Protein AF-A0A5K1JV76-F1 (afdb_monomer)

Radius of gyration: 17.34 Å; Cα contacts (8 Å, |Δi|>4): 35; chains: 1; bounding box: 33×32×36 Å

Organism: NCBI:txid34458

Secondary structure (DSSP, 8-state):
--HHHHHHHHHHHHHSPPPPTT-SSPTTSTTGGG-PPPP-PPPTT----S-HHHHHHHH-

InterPro domains:
  IPR000028 Chloroperoxidase [PF01328] (38-60)
  IPR036851 Chloroperoxidase-like superfamily [G3DSA:1.10.489.10] (29-60)
  IPR036851 Chloroperoxidase-like superfamily [SSF47571] (27-60)

Structure (mmCIF, N/CA/C/O backbone):
data_AF-A0A5K1JV76-F1
#
_entry.id   AF-A0A5K1JV76-F1
#
loop_
_atom_site.group_PDB
_atom_site.id
_atom_site.type_symbol
_atom_site.label_atom_id
_atom_site.label_alt_id
_atom_site.label_comp_id
_atom_site.label_asym_id
_atom_site.label_entity_id
_atom_site.label_seq_id
_atom_site.pdbx_PDB_ins_code
_atom_site.Cartn_x
_atom_site.Cartn_y
_atom_site.Cartn_z
_atom_site.occupancy
_atom_site.B_iso_or_equiv
_atom_site.auth_seq_id
_atom_site.auth_comp_id
_atom_site.auth_asym_id
_atom_site.auth_atom_id
_atom_site.pdbx_PDB_model_num
ATOM 1 N N . MET A 1 1 ? -5.162 23.665 14.458 1.00 69.38 1 MET A N 1
ATOM 2 C CA . MET A 1 1 ? -6.363 22.836 14.723 1.00 69.38 1 MET A CA 1
ATOM 3 C C . MET A 1 1 ? -7.029 23.289 16.020 1.00 69.38 1 MET A C 1
ATOM 5 O O . MET A 1 1 ? -6.346 23.349 17.041 1.00 69.38 1 MET A O 1
ATOM 9 N N . SER A 1 2 ? -8.316 23.650 15.989 1.00 91.31 2 SER A N 1
ATOM 10 C CA . SER A 1 2 ? -9.021 24.172 17.172 1.00 91.31 2 SER A CA 1
ATOM 11 C C . SER A 1 2 ? -9.291 23.073 18.223 1.00 91.31 2 SER A C 1
ATOM 13 O O . SER A 1 2 ? -9.379 21.897 17.856 1.00 91.31 2 SER A O 1
ATOM 15 N N . PRO A 1 3 ? -9.470 23.417 19.515 1.00 89.38 3 PRO A N 1
ATOM 16 C CA . PRO A 1 3 ? -9.850 22.452 20.554 1.00 89.38 3 PRO A CA 1
ATOM 17 C C . PRO A 1 3 ? -11.171 21.728 20.257 1.00 89.38 3 PRO A C 1
ATOM 19 O O . PRO A 1 3 ? -11.283 20.532 20.509 1.00 89.38 3 PRO A O 1
ATOM 22 N N . LYS A 1 4 ? -12.139 22.429 19.652 1.00 90.38 4 LYS A N 1
ATOM 23 C CA . LYS A 1 4 ? -13.443 21.869 19.262 1.00 90.38 4 LYS A CA 1
ATOM 24 C C . LYS A 1 4 ? -13.288 20.765 18.215 1.00 90.38 4 LYS A C 1
ATOM 26 O O . LYS A 1 4 ? -13.889 19.707 18.340 1.00 90.38 4 LYS A O 1
ATOM 31 N N . THR A 1 5 ? -12.417 20.984 17.229 1.00 93.44 5 THR A N 1
ATOM 32 C CA . THR A 1 5 ? -12.119 20.000 16.178 1.00 93.44 5 THR A CA 1
ATOM 33 C C . THR A 1 5 ? -11.545 18.707 16.761 1.00 93.44 5 THR A C 1
ATOM 35 O O . THR A 1 5 ? -11.922 17.626 16.327 1.00 93.44 5 THR A O 1
ATOM 38 N N . ARG A 1 6 ? -10.676 18.796 17.779 1.00 94.56 6 ARG A N 1
ATOM 39 C CA . ARG A 1 6 ? -10.110 17.607 18.438 1.00 94.56 6 ARG A CA 1
ATOM 40 C C . ARG A 1 6 ? -11.171 16.786 19.163 1.00 94.56 6 ARG A C 1
ATOM 42 O O . ARG A 1 6 ? -11.188 15.572 19.012 1.00 94.56 6 ARG A O 1
ATOM 49 N N . LEU A 1 7 ? -12.055 17.445 19.914 1.00 96.00 7 LEU A N 1
ATOM 50 C CA . LEU A 1 7 ? -13.111 16.758 20.658 1.00 96.00 7 LEU A CA 1
ATOM 51 C C . LEU A 1 7 ? -14.054 15.994 19.718 1.00 96.00 7 LEU A C 1
ATOM 53 O O . LEU A 1 7 ? -14.385 14.845 19.989 1.00 96.00 7 LEU A O 1
ATOM 57 N N . ILE A 1 8 ? -14.420 16.603 18.587 1.00 96.62 8 ILE A N 1
ATOM 58 C CA . ILE A 1 8 ? -15.248 15.957 17.559 1.00 96.62 8 ILE A CA 1
ATOM 59 C C . ILE A 1 8 ? -14.563 14.691 17.029 1.00 96.62 8 ILE A C 1
ATOM 61 O O . ILE A 1 8 ? -15.189 13.637 16.989 1.00 96.62 8 ILE A O 1
ATOM 65 N N . LEU A 1 9 ? -13.276 14.767 16.674 1.00 95.31 9 LEU A N 1
ATOM 66 C CA . LEU A 1 9 ? -12.529 13.609 16.167 1.00 95.31 9 LEU A CA 1
ATOM 67 C C . LEU A 1 9 ? -12.419 12.477 17.198 1.00 95.31 9 LEU A C 1
ATOM 69 O O . LEU A 1 9 ? -12.522 11.314 16.825 1.00 95.31 9 LEU A O 1
ATOM 73 N N . VAL A 1 10 ? -12.253 12.801 18.485 1.00 96.00 10 VAL A N 1
ATOM 74 C CA . VAL A 1 10 ? -12.228 11.795 19.561 1.00 96.00 10 VAL A CA 1
ATOM 75 C C . VAL A 1 10 ? -13.562 11.062 19.655 1.00 96.00 10 VAL A C 1
ATOM 77 O O . VAL A 1 10 ? -13.577 9.836 19.691 1.00 96.00 10 VAL A O 1
ATOM 80 N N . VAL A 1 11 ? -14.678 11.797 19.660 1.00 97.00 11 VAL A N 1
ATOM 81 C CA . VAL A 1 11 ? -16.015 11.188 19.711 1.00 97.00 11 VAL A CA 1
ATOM 82 C C . VAL A 1 11 ? -16.258 10.318 18.479 1.00 97.00 11 VAL A C 1
ATOM 84 O O . VAL A 1 11 ? -16.732 9.197 18.623 1.00 97.00 11 VAL A O 1
ATOM 87 N N . LEU A 1 12 ? -15.886 10.791 17.285 1.00 96.06 12 LEU A N 1
ATOM 88 C CA . LEU A 1 12 ? -16.020 10.020 16.048 1.00 96.06 12 LEU A CA 1
ATOM 89 C C . LEU A 1 12 ? -15.193 8.727 16.080 1.00 96.06 12 LEU A C 1
ATOM 91 O O . LEU A 1 12 ? -15.732 7.668 15.780 1.00 96.06 12 LEU A O 1
ATOM 95 N N . ASN A 1 13 ? -13.930 8.781 16.506 1.00 94.69 13 ASN A N 1
ATOM 96 C CA . ASN A 1 13 ? -13.083 7.586 16.614 1.00 94.69 13 ASN A CA 1
ATOM 97 C C . ASN A 1 13 ? -13.595 6.566 17.645 1.00 94.69 13 ASN A C 1
ATOM 99 O O . ASN A 1 13 ? -13.285 5.390 17.522 1.00 94.69 13 ASN A O 1
ATOM 103 N N . LEU A 1 14 ? -14.354 6.994 18.660 1.00 95.81 14 LEU A N 1
ATOM 104 C CA . LEU A 1 14 ? -14.943 6.083 19.649 1.00 95.81 14 LEU A CA 1
ATOM 105 C C . LEU A 1 14 ? -16.176 5.337 19.125 1.00 95.81 14 LEU A C 1
ATOM 107 O O . LEU A 1 14 ? -16.456 4.238 19.595 1.00 95.81 14 LEU A O 1
ATOM 111 N N . ILE A 1 15 ? -16.938 5.941 18.207 1.00 96.88 15 ILE A N 1
ATOM 112 C CA . ILE A 1 15 ? -18.220 5.387 17.737 1.00 96.88 15 ILE A CA 1
ATOM 113 C C . ILE A 1 15 ? -18.135 4.732 16.358 1.00 96.88 15 ILE A C 1
ATOM 115 O O . ILE A 1 15 ? -18.977 3.895 16.037 1.00 96.88 15 ILE A O 1
ATOM 119 N N . ILE A 1 16 ? -17.177 5.135 15.519 1.00 93.25 16 ILE A N 1
ATOM 120 C CA . ILE A 1 16 ? -17.033 4.587 14.171 1.00 93.25 16 ILE A CA 1
ATOM 121 C C . ILE A 1 16 ? -16.410 3.190 14.287 1.00 93.25 16 ILE A C 1
ATOM 123 O O . ILE A 1 16 ? -15.322 3.065 14.844 1.00 93.25 16 ILE A O 1
ATOM 127 N N . PRO A 1 17 ? -17.075 2.140 13.772 1.00 89.94 17 PRO A N 1
ATOM 128 C CA . PRO A 1 17 ? -16.519 0.796 13.793 1.00 89.94 17 PRO A CA 1
ATOM 129 C C . PRO A 1 17 ? -15.287 0.702 12.891 1.00 89.94 17 PRO A C 1
ATOM 131 O O . PRO A 1 17 ? -15.235 1.321 11.825 1.00 89.94 17 PRO A O 1
ATOM 134 N N . ASP A 1 18 ? -14.330 -0.135 13.289 1.00 87.12 18 ASP A N 1
ATOM 135 C CA . ASP A 1 18 ? -13.163 -0.430 12.466 1.00 87.12 18 ASP A CA 1
ATOM 136 C C . ASP A 1 18 ? -13.574 -1.061 11.129 1.00 87.12 18 ASP A C 1
ATOM 138 O O . ASP A 1 18 ? -14.493 -1.886 11.039 1.00 87.12 18 ASP A O 1
ATOM 142 N N . PHE A 1 19 ? -12.853 -0.703 10.066 1.00 82.56 19 PHE A N 1
ATOM 143 C CA . PHE A 1 19 ? -13.010 -1.378 8.786 1.00 82.56 19 PHE A CA 1
ATOM 144 C C . PHE A 1 19 ? -12.573 -2.837 8.918 1.00 82.56 19 PHE A C 1
ATOM 146 O O . PHE A 1 19 ? -11.452 -3.136 9.325 1.00 82.56 19 PHE A O 1
ATOM 153 N N . GLY A 1 20 ? -13.447 -3.756 8.504 1.00 82.88 20 GLY A N 1
ATOM 154 C CA . GLY A 1 20 ? -13.070 -5.159 8.366 1.00 82.88 20 GLY A CA 1
ATOM 155 C C . GLY A 1 20 ? -11.902 -5.329 7.389 1.00 82.88 20 GLY A C 1
ATOM 156 O O . GLY A 1 20 ? -11.759 -4.563 6.429 1.00 82.88 20 GLY A O 1
ATOM 157 N N . SER A 1 21 ? -11.077 -6.353 7.609 1.00 82.19 21 SER A N 1
ATOM 158 C CA . SER A 1 21 ? -9.955 -6.680 6.724 1.00 82.19 21 SER A CA 1
ATOM 159 C C . SER A 1 21 ? -10.406 -6.752 5.259 1.00 82.19 21 SER A C 1
ATOM 161 O O . SER A 1 21 ? -11.448 -7.325 4.944 1.00 82.19 21 SER A O 1
ATOM 163 N N . GLY A 1 22 ? -9.641 -6.125 4.362 1.00 82.81 22 GLY A N 1
ATOM 164 C CA . GLY A 1 22 ? -9.943 -6.078 2.926 1.00 82.81 22 GLY A CA 1
ATOM 165 C C . GLY A 1 22 ? -11.016 -5.066 2.499 1.00 82.81 22 GLY A C 1
ATOM 166 O O . GLY A 1 22 ? -11.208 -4.889 1.299 1.00 82.81 22 GLY A O 1
ATOM 167 N N . LYS A 1 23 ? -11.676 -4.365 3.435 1.00 87.50 23 LYS A N 1
ATOM 168 C CA . LYS A 1 23 ? -12.727 -3.364 3.140 1.00 87.50 23 LYS A CA 1
ATOM 169 C C . LYS A 1 23 ? -12.253 -1.909 3.199 1.00 87.50 23 LYS A C 1
ATOM 171 O O . LYS A 1 23 ? -13.065 -1.003 3.054 1.00 87.50 23 LYS A O 1
ATOM 176 N N . VAL A 1 24 ? -10.957 -1.687 3.424 1.00 89.50 24 VAL A N 1
ATOM 177 C CA . VAL A 1 24 ? -10.352 -0.343 3.473 1.00 89.50 24 VAL A CA 1
ATOM 178 C C . VAL A 1 24 ? -10.395 0.333 2.098 1.00 89.50 24 VAL A C 1
ATOM 180 O O . VAL A 1 24 ? -10.626 1.532 1.999 1.00 89.50 24 VAL A O 1
ATOM 183 N N . ILE A 1 25 ? -10.186 -0.443 1.034 1.00 90.44 25 ILE A N 1
ATOM 184 C CA . ILE A 1 25 ? -10.202 0.021 -0.355 1.00 90.44 25 ILE A CA 1
ATOM 185 C C . ILE A 1 25 ? -11.567 -0.325 -0.960 1.00 90.44 25 ILE A C 1
ATOM 187 O O . ILE A 1 25 ? -12.048 -1.443 -0.776 1.00 90.44 25 ILE A O 1
ATOM 191 N N . SER A 1 26 ? -12.199 0.612 -1.669 1.00 90.88 26 SER A N 1
ATOM 192 C CA . SER A 1 26 ? -13.510 0.399 -2.303 1.00 90.88 26 SER A CA 1
ATOM 193 C C . SER A 1 26 ? -13.476 -0.695 -3.374 1.00 90.88 26 SER A C 1
ATOM 195 O O . SER A 1 26 ? -12.463 -0.896 -4.043 1.00 90.88 26 SER A O 1
ATOM 197 N N . ASN A 1 27 ? -14.614 -1.361 -3.583 1.00 92.12 27 ASN A N 1
ATOM 198 C CA . ASN A 1 27 ? -14.774 -2.358 -4.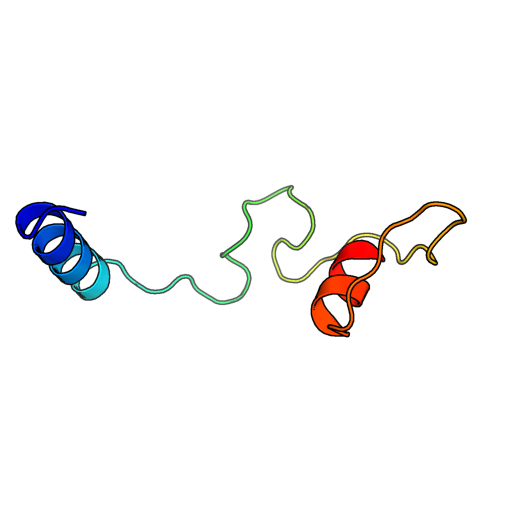643 1.00 92.12 27 ASN A CA 1
ATOM 199 C C . ASN A 1 27 ? -14.372 -1.784 -6.013 1.00 92.12 27 ASN A C 1
ATOM 201 O O . ASN A 1 27 ? -14.788 -0.683 -6.371 1.00 92.12 27 ASN A O 1
ATOM 205 N N . GLY A 1 28 ? -13.600 -2.552 -6.783 1.00 90.94 28 GLY A N 1
ATOM 206 C CA . GLY A 1 28 ? -13.152 -2.171 -8.127 1.00 90.94 28 GLY A CA 1
ATOM 207 C C . GLY A 1 28 ? -11.889 -1.306 -8.170 1.00 90.94 28 GLY A C 1
ATOM 208 O O . GLY A 1 28 ? -11.398 -1.034 -9.263 1.00 90.94 28 GLY A O 1
ATOM 209 N N . LEU A 1 29 ? -11.339 -0.903 -7.019 1.00 93.38 29 LEU A N 1
ATOM 210 C CA . LEU A 1 29 ? -10.053 -0.207 -6.949 1.00 93.38 29 LEU A CA 1
ATOM 211 C C . LEU A 1 29 ? -8.892 -1.184 -6.664 1.00 93.38 29 LEU A C 1
ATOM 213 O O . LEU A 1 29 ? -9.090 -2.167 -5.940 1.00 93.38 29 LEU A O 1
ATOM 217 N N . PRO A 1 30 ? -7.678 -0.910 -7.186 1.00 91.25 30 PRO A N 1
ATOM 218 C CA . PRO A 1 30 ? -6.471 -1.677 -6.877 1.00 91.25 30 PRO A CA 1
ATOM 219 C C . PRO A 1 30 ? -6.235 -1.825 -5.372 1.00 91.25 30 PRO A C 1
ATOM 221 O O . PRO A 1 30 ? -6.287 -0.842 -4.636 1.00 91.25 30 PRO A O 1
ATOM 224 N N . GLY A 1 31 ? -5.976 -3.051 -4.919 1.00 90.94 31 GLY A N 1
ATOM 225 C CA . GLY A 1 31 ? -5.760 -3.387 -3.511 1.00 90.94 31 GLY A CA 1
ATOM 226 C C . GLY A 1 31 ? -7.032 -3.771 -2.743 1.00 90.94 31 GLY A C 1
ATOM 227 O O . GLY A 1 31 ? -6.927 -4.223 -1.598 1.00 90.94 31 GLY A O 1
ATOM 228 N N . HIS A 1 32 ? -8.232 -3.662 -3.337 1.00 94.12 32 HIS A N 1
ATOM 229 C CA . HIS A 1 32 ? -9.459 -4.175 -2.713 1.00 94.12 32 HIS A CA 1
ATOM 230 C C . HIS A 1 32 ? -9.325 -5.670 -2.387 1.00 94.12 32 HIS A C 1
ATOM 232 O O . HIS A 1 32 ? -8.870 -6.458 -3.215 1.00 94.12 32 HIS A O 1
ATOM 238 N N . GLY A 1 33 ? -9.691 -6.071 -1.165 1.00 91.50 33 GLY A N 1
ATOM 239 C CA . GLY A 1 33 ? -9.532 -7.458 -0.718 1.00 91.50 33 GLY A CA 1
ATOM 240 C C . GLY A 1 33 ? -8.077 -7.949 -0.659 1.00 91.50 33 GLY A C 1
ATOM 241 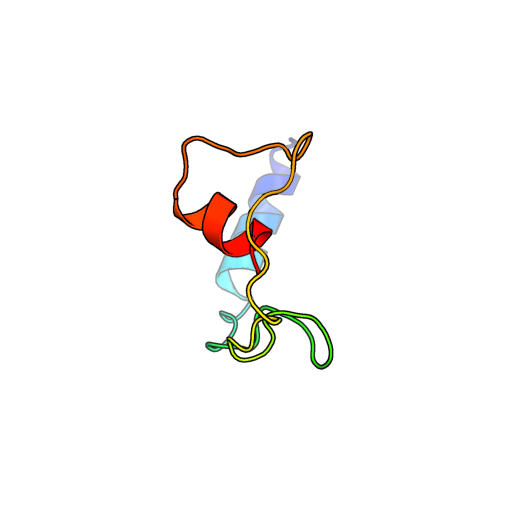O O . GLY A 1 33 ? -7.857 -9.151 -0.558 1.00 91.50 33 GLY A O 1
ATOM 242 N N . GLY A 1 34 ? -7.086 -7.051 -0.733 1.00 89.81 34 GLY A N 1
ATOM 243 C CA . GLY A 1 34 ? -5.667 -7.411 -0.831 1.00 89.81 34 GLY A CA 1
ATOM 244 C C . GLY A 1 34 ? -5.224 -7.835 -2.235 1.00 89.81 34 GLY A C 1
ATOM 245 O O . GLY A 1 34 ? -4.122 -8.361 -2.386 1.00 89.81 34 GLY A O 1
ATOM 246 N N . LEU A 1 35 ? -6.060 -7.618 -3.256 1.00 91.62 35 LEU A N 1
ATOM 247 C CA . LEU A 1 35 ? -5.750 -7.935 -4.647 1.00 91.62 35 LEU A CA 1
ATOM 248 C C . LEU A 1 35 ? -5.075 -6.741 -5.315 1.00 91.62 35 LEU A C 1
ATOM 250 O O . LEU A 1 35 ? -5.722 -5.761 -5.689 1.00 91.62 35 LEU A O 1
ATOM 254 N N . TRP A 1 36 ? -3.759 -6.831 -5.449 1.00 92.81 36 TRP A N 1
ATOM 255 C CA . TRP A 1 36 ? -2.943 -5.804 -6.080 1.0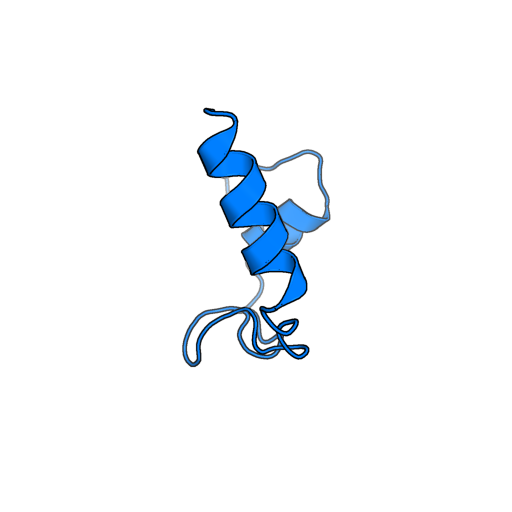0 92.81 36 TRP A CA 1
ATOM 256 C C . TRP A 1 36 ? -2.731 -6.087 -7.571 1.00 92.81 36 TRP A C 1
ATOM 258 O O . TRP A 1 36 ? -2.778 -7.254 -7.977 1.00 92.81 36 TRP A O 1
ATOM 268 N N . PRO A 1 37 ? -2.497 -5.053 -8.397 1.00 93.81 37 PRO A N 1
ATOM 269 C CA . PRO A 1 37 ? -2.158 -5.252 -9.79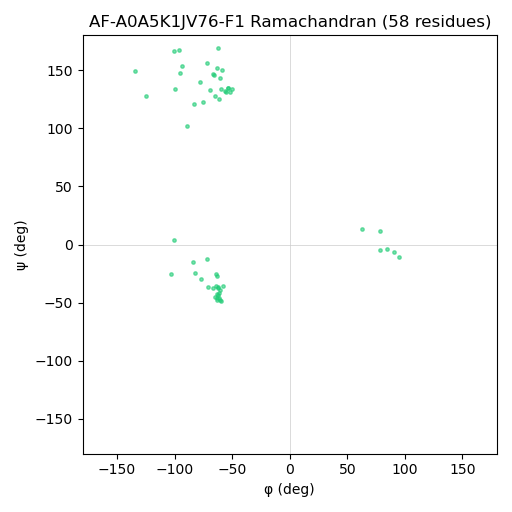6 1.00 93.81 37 PRO A CA 1
ATOM 270 C C . PRO A 1 37 ? -0.846 -6.027 -9.974 1.00 93.81 37 PRO A C 1
ATOM 272 O O . PRO A 1 37 ? -0.093 -6.312 -9.031 1.00 93.81 37 PRO A O 1
ATOM 275 N N . GLN A 1 38 ? -0.610 -6.430 -11.221 1.00 96.88 38 GLN A N 1
ATOM 276 C CA . GLN A 1 38 ? 0.584 -7.171 -11.591 1.00 96.88 38 GLN A CA 1
ATOM 277 C C . GLN A 1 38 ? 1.833 -6.351 -11.265 1.00 96.88 38 GLN A C 1
ATOM 279 O O . GLN A 1 38 ? 1.925 -5.184 -11.624 1.00 96.88 38 GLN A O 1
ATOM 284 N N . TYR A 1 39 ? 2.809 -7.006 -10.640 1.00 96.88 39 TYR A N 1
ATOM 285 C CA . TYR A 1 39 ? 4.103 -6.406 -10.357 1.00 96.88 39 TYR A CA 1
ATOM 286 C C . TYR A 1 39 ? 4.770 -5.866 -11.631 1.00 96.88 39 TYR A C 1
ATOM 288 O O . TYR A 1 39 ? 4.932 -6.594 -12.617 1.00 96.88 39 TYR A O 1
ATOM 296 N N . VAL A 1 40 ? 5.242 -4.625 -11.556 1.00 97.81 40 VAL A N 1
ATOM 297 C CA . VAL A 1 40 ? 6.095 -3.969 -12.543 1.00 97.81 40 VAL A CA 1
ATOM 298 C C . VAL A 1 40 ? 7.357 -3.470 -11.840 1.00 97.81 40 VAL A C 1
ATOM 300 O O . VAL A 1 40 ? 7.303 -2.775 -10.825 1.00 97.81 40 VAL A O 1
ATOM 303 N N . ALA A 1 41 ? 8.522 -3.835 -12.375 1.00 97.50 41 ALA A N 1
ATOM 304 C CA . ALA A 1 41 ? 9.795 -3.380 -11.828 1.00 97.50 41 ALA A CA 1
ATOM 305 C C . ALA A 1 41 ? 9.953 -1.853 -11.995 1.00 97.50 41 ALA A C 1
ATOM 307 O O . ALA A 1 41 ? 9.517 -1.321 -13.022 1.00 97.50 41 ALA A O 1
ATOM 308 N N . PRO A 1 42 ? 10.610 -1.153 -11.046 1.00 97.50 42 PRO A N 1
ATOM 309 C CA . PRO A 1 42 ? 10.904 0.273 -11.180 1.00 97.50 42 PRO A CA 1
ATOM 310 C C . PRO A 1 42 ? 11.631 0.591 -12.488 1.00 97.50 42 PRO A C 1
ATOM 312 O O . PRO A 1 42 ? 12.594 -0.092 -12.844 1.00 97.50 42 PRO A O 1
ATOM 315 N N . GLN A 1 43 ? 11.187 1.636 -13.180 1.00 97.75 43 GLN A N 1
ATOM 316 C CA . GLN A 1 43 ? 11.784 2.117 -14.424 1.00 97.75 43 GLN A CA 1
ATOM 317 C C .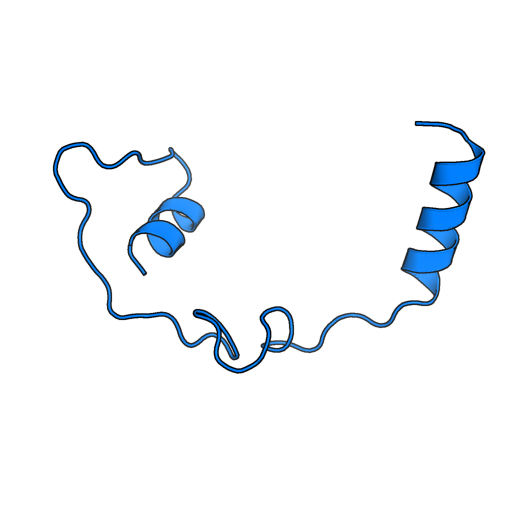 GLN A 1 43 ? 12.684 3.334 -14.182 1.00 97.75 43 GLN A C 1
ATOM 319 O O . GLN A 1 43 ? 12.677 3.957 -13.118 1.00 97.75 43 GLN A O 1
ATOM 324 N N . ALA A 1 44 ? 13.491 3.688 -15.184 1.00 97.56 44 ALA A N 1
ATOM 325 C CA . ALA A 1 44 ? 14.331 4.878 -15.112 1.00 97.56 44 ALA A CA 1
ATOM 326 C C . ALA A 1 44 ? 13.468 6.145 -14.958 1.00 97.56 44 ALA A C 1
ATOM 328 O O . ALA A 1 44 ? 12.588 6.405 -15.773 1.00 97.56 44 ALA A O 1
ATOM 329 N N . GLY A 1 45 ? 13.750 6.938 -13.921 1.00 96.44 45 GLY A N 1
ATOM 330 C CA . GLY A 1 45 ? 12.990 8.148 -13.585 1.00 96.44 45 GLY A CA 1
ATOM 331 C C . GLY A 1 45 ? 11.894 7.934 -12.539 1.00 96.44 45 GLY A C 1
ATOM 332 O O . GLY A 1 45 ? 11.385 8.914 -11.994 1.00 96.44 45 GLY A O 1
ATOM 333 N N . ASP A 1 46 ? 11.581 6.687 -12.191 1.00 97.25 46 ASP A N 1
ATOM 334 C CA . ASP A 1 46 ? 10.651 6.407 -11.110 1.00 97.25 46 ASP A CA 1
ATOM 335 C C . ASP A 1 46 ? 11.242 6.786 -9.744 1.00 97.25 46 ASP A C 1
ATOM 337 O O . ASP A 1 46 ? 12.354 6.391 -9.383 1.00 97.25 46 ASP A O 1
ATOM 341 N N . SER A 1 47 ? 10.460 7.494 -8.928 1.00 97.31 47 SER A N 1
ATOM 342 C CA . SER A 1 47 ? 10.843 7.787 -7.546 1.00 97.31 47 SER A CA 1
ATOM 343 C C . SER A 1 47 ? 10.627 6.571 -6.644 1.00 97.31 47 SER A C 1
ATOM 345 O O . SER A 1 47 ? 9.616 5.867 -6.750 1.00 97.31 47 SER A O 1
ATOM 347 N N 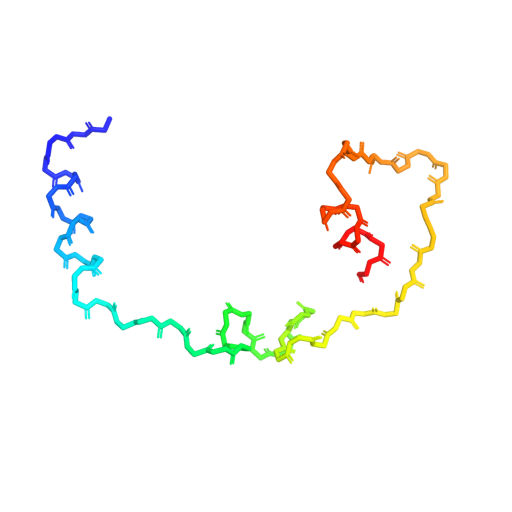. ARG A 1 48 ? 11.565 6.327 -5.726 1.00 97.50 48 ARG A N 1
ATOM 348 C CA . ARG A 1 48 ? 11.452 5.294 -4.690 1.00 97.50 48 ARG A CA 1
ATOM 349 C C . ARG A 1 48 ? 11.869 5.845 -3.336 1.00 97.50 48 ARG A C 1
ATOM 351 O O . ARG A 1 48 ? 12.702 6.741 -3.224 1.00 97.50 48 ARG A O 1
ATOM 358 N N . SER A 1 49 ? 11.242 5.301 -2.303 1.00 96.19 49 SER A N 1
ATOM 359 C CA . SER A 1 49 ? 11.472 5.679 -0.912 1.00 96.19 49 SER A CA 1
ATOM 360 C C . SER A 1 49 ? 12.481 4.726 -0.252 1.00 96.19 49 SER A C 1
ATOM 362 O O . SER A 1 49 ? 12.740 3.646 -0.784 1.00 96.19 49 SER A O 1
ATOM 364 N N . PRO A 1 50 ? 13.018 5.045 0.937 1.00 97.81 50 PRO A N 1
ATOM 365 C CA . PRO A 1 50 ? 13.756 4.066 1.740 1.00 97.81 50 PRO A CA 1
ATOM 366 C C . PRO A 1 50 ? 12.848 2.991 2.368 1.00 97.81 50 PRO A C 1
ATOM 368 O O . PRO A 1 50 ? 13.345 1.996 2.887 1.00 97.81 50 PRO A O 1
ATOM 371 N N . CYS A 1 51 ? 11.522 3.174 2.354 1.00 97.94 51 CYS A N 1
ATOM 372 C CA . CYS A 1 51 ? 10.586 2.231 2.953 1.00 97.94 51 CYS A CA 1
ATOM 373 C C . CYS A 1 51 ? 10.290 1.077 1.981 1.00 97.94 51 CYS A C 1
ATOM 375 O O . CYS A 1 51 ? 9.734 1.318 0.904 1.00 97.94 51 CYS A O 1
ATOM 377 N N . PRO A 1 52 ? 10.567 -0.184 2.363 1.00 96.69 52 PRO A N 1
ATOM 378 C CA . PRO A 1 52 ? 10.269 -1.324 1.504 1.00 96.69 52 PRO A CA 1
ATOM 379 C C . PRO A 1 52 ? 8.767 -1.448 1.222 1.00 96.69 52 PRO A C 1
ATOM 381 O O . PRO A 1 52 ? 8.388 -1.736 0.093 1.00 96.69 52 PRO A O 1
ATOM 384 N N . GLY A 1 53 ? 7.903 -1.149 2.200 1.00 95.56 53 GLY A N 1
ATOM 385 C CA . GLY A 1 53 ? 6.449 -1.237 2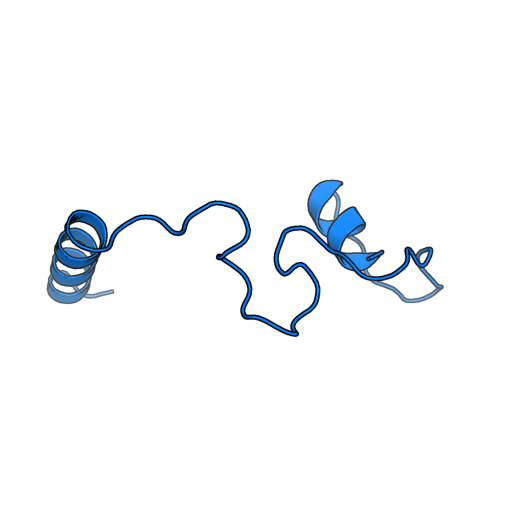.031 1.00 95.56 53 GLY A CA 1
ATOM 386 C C . GLY A 1 53 ? 5.906 -0.278 0.972 1.00 95.56 53 GLY A C 1
ATOM 387 O O . GLY A 1 53 ? 5.156 -0.694 0.095 1.00 95.56 53 GLY A O 1
ATOM 388 N N . LEU A 1 54 ? 6.333 0.988 0.998 1.00 96.06 54 LEU A N 1
ATOM 389 C CA . LEU A 1 54 ? 5.920 1.972 -0.010 1.00 96.06 54 LEU A CA 1
ATOM 390 C C . LEU A 1 54 ? 6.426 1.601 -1.407 1.00 96.06 54 LEU A C 1
ATOM 392 O O . LEU A 1 54 ? 5.725 1.812 -2.390 1.00 96.06 54 LEU A O 1
ATOM 396 N N . ASN A 1 55 ? 7.621 1.017 -1.498 1.00 97.56 55 ASN A N 1
ATOM 397 C CA . ASN A 1 55 ? 8.170 0.583 -2.778 1.00 97.56 55 ASN A CA 1
ATOM 398 C C . ASN A 1 55 ? 7.424 -0.634 -3.334 1.00 97.56 55 ASN A C 1
ATOM 400 O O . ASN A 1 55 ? 7.210 -0.699 -4.540 1.00 97.56 55 ASN A O 1
ATOM 404 N N . THR A 1 56 ? 6.989 -1.565 -2.481 1.00 95.69 56 THR A N 1
ATOM 405 C CA . THR A 1 56 ? 6.105 -2.663 -2.891 1.00 95.69 56 THR A CA 1
ATOM 406 C C . THR A 1 56 ? 4.791 -2.116 -3.440 1.00 95.69 56 THR A C 1
ATOM 408 O O . THR A 1 56 ? 4.411 -2.497 -4.539 1.00 95.69 56 THR A O 1
ATOM 411 N N . LEU A 1 57 ? 4.153 -1.169 -2.745 1.00 94.12 57 LEU A N 1
ATOM 412 C CA . LEU A 1 57 ? 2.922 -0.523 -3.222 1.00 94.12 57 LEU A CA 1
ATOM 413 C C . LEU A 1 57 ? 3.107 0.269 -4.523 1.00 94.12 57 LEU A C 1
ATOM 415 O O . LEU A 1 57 ? 2.145 0.456 -5.243 1.00 94.12 57 LEU A O 1
ATOM 419 N N . ALA A 1 58 ? 4.308 0.771 -4.813 1.00 95.50 58 ALA A N 1
ATOM 420 C CA . ALA A 1 58 ? 4.588 1.474 -6.066 1.00 95.50 58 ALA A CA 1
ATOM 421 C C . ALA A 1 58 ? 4.879 0.522 -7.236 1.00 95.50 58 ALA A C 1
ATOM 423 O O . ALA A 1 58 ? 4.742 0.907 -8.393 1.00 95.50 58 ALA A O 1
ATOM 424 N N . ASN A 1 59 ? 5.342 -0.694 -6.940 1.00 96.81 59 ASN A N 1
ATOM 425 C CA . ASN A 1 59 ? 5.602 -1.714 -7.951 1.00 96.81 59 ASN A CA 1
ATOM 426 C C . ASN A 1 59 ? 4.338 -2.497 -8.325 1.00 96.81 59 ASN A C 1
ATOM 428 O O . ASN A 1 59 ? 4.359 -3.230 -9.307 1.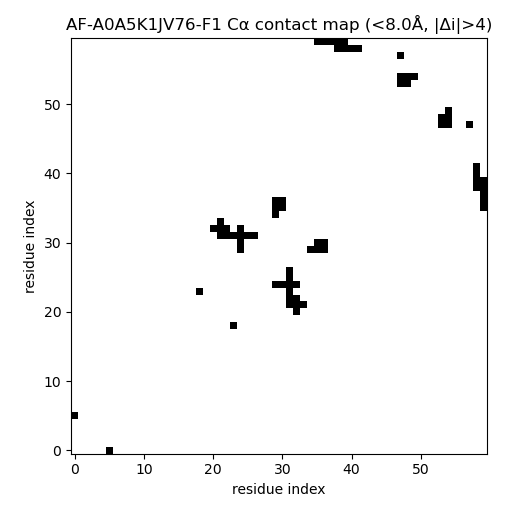00 96.81 59 ASN A O 1
ATOM 432 N N . HIS A 1 60 ? 3.288 -2.399 -7.516 1.00 94.44 60 HIS A N 1
ATOM 433 C CA . HIS A 1 60 ? 2.021 -3.093 -7.677 1.00 94.44 60 HIS A CA 1
ATOM 434 C C . HIS A 1 60 ? 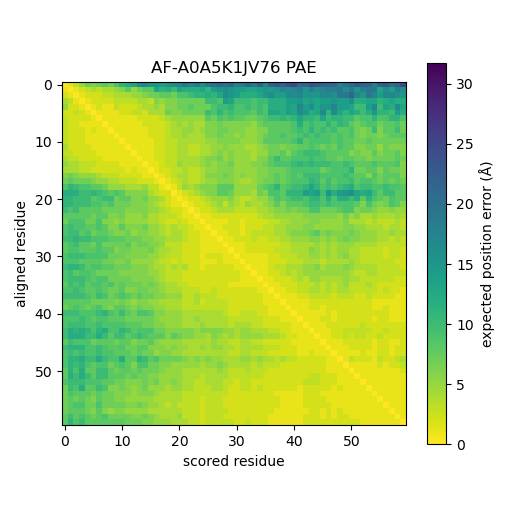0.927 -2.098 -8.042 1.00 94.44 60 HIS A C 1
ATOM 436 O O . HIS A 1 60 ? 0.189 -2.381 -9.004 1.00 94.44 60 HIS A O 1
#

Sequence (60 aa):
MSPKTRLILVVLNLIIPDFGSGKVISNGLPGHGGLWPQYVAPQAGDSRSPCPGLNTLANH

Mean predicted aligned error: 5.32 Å

pLDDT: mean 93.15, std 5.12, range [69.38, 97.94]

Foldseek 3Di:
DDPVVVVVVVVCVVPDDDDDQQRPDDPPDACRNHHHDDFDDDDPPDDDDPDPVVVRNVRD

Solvent-accessible surface area (backbone atoms only — not comparable to full-atom values): 3897 Å² total; per-residue (Å²): 134,57,74,68,59,53,54,54,52,53,56,48,64,73,70,55,77,80,73,56,89,46,58,83,41,57,88,94,44,84,39,25,66,70,50,59,51,75,78,45,80,88,54,93,88,62,86,77,65,96,47,66,68,63,41,52,64,71,27,57